Protein AF-A0A2V9QYJ8-F1 (afdb_monomer_lite)

Radius of gyration: 26.51 Å; chains: 1; bounding box: 40×42×97 Å

Secondary structure (DSSP, 8-state):
---TTEEEEEE-SSEEEEEEE-SSSEEEEEEEEETTTT-EEEEEEEEEEEETTEEEEEEE-TTS-EEEEEEETTTTEEEEEEE-TTS--EEEEEEEEEEEPPPHHHHHHHHS----TT-SS---------------------PPP--

Structure (mmCIF, N/CA/C/O backbone):
data_AF-A0A2V9QYJ8-F1
#
_entry.id   AF-A0A2V9QYJ8-F1
#
loop_
_atom_site.group_PDB
_atom_site.id
_atom_site.type_symbol
_atom_site.label_atom_id
_atom_site.label_alt_id
_atom_site.label_comp_id
_atom_site.label_asym_id
_atom_site.label_entity_id
_atom_site.label_seq_id
_atom_site.pdbx_PDB_ins_code
_atom_site.Cartn_x
_atom_site.Cartn_y
_atom_site.Cartn_z
_atom_site.occupancy
_atom_site.B_iso_or_equiv
_atom_site.auth_seq_id
_atom_site.auth_comp_id
_atom_site.auth_asym_id
_atom_site.auth_atom_id
_atom_site.pdbx_PDB_model_num
ATOM 1 N N . MET A 1 1 ? -9.215 -3.425 11.886 1.00 65.75 1 MET A N 1
ATOM 2 C CA . MET A 1 1 ? -9.778 -2.288 11.126 1.00 65.75 1 MET A CA 1
ATOM 3 C C . MET A 1 1 ? -8.729 -1.193 11.047 1.00 65.75 1 MET A C 1
ATOM 5 O O . MET A 1 1 ? -8.116 -0.912 12.073 1.00 65.75 1 MET A O 1
ATOM 9 N N . LEU A 1 2 ? -8.491 -0.651 9.851 1.00 77.75 2 LEU A N 1
ATOM 10 C CA . LEU A 1 2 ? -7.541 0.443 9.629 1.00 77.75 2 LEU A CA 1
ATOM 11 C C . LEU A 1 2 ? -8.166 1.775 10.079 1.00 77.75 2 LEU A C 1
ATOM 13 O O . LEU A 1 2 ? -9.379 1.943 9.962 1.00 77.75 2 LEU A O 1
ATOM 17 N N . ARG A 1 3 ? -7.369 2.682 10.652 1.00 81.81 3 ARG A N 1
ATOM 18 C CA . ARG A 1 3 ? -7.840 3.926 11.290 1.00 81.81 3 ARG A CA 1
ATOM 19 C C . ARG A 1 3 ? -7.204 5.166 10.663 1.00 81.81 3 ARG A C 1
ATOM 21 O O . ARG A 1 3 ? -6.096 5.106 10.142 1.00 81.81 3 ARG A O 1
ATOM 28 N N . ILE A 1 4 ? -7.874 6.310 10.791 1.00 86.50 4 ILE A N 1
ATOM 29 C CA . ILE A 1 4 ? -7.290 7.618 10.460 1.00 86.50 4 ILE A CA 1
ATOM 30 C C . ILE A 1 4 ? -6.024 7.836 11.301 1.00 86.50 4 ILE A C 1
ATOM 32 O O . ILE A 1 4 ? -6.001 7.519 12.492 1.00 86.50 4 ILE A O 1
ATOM 36 N N . GLY A 1 5 ? -4.962 8.345 10.675 1.00 82.44 5 GLY A N 1
ATOM 37 C CA . GLY A 1 5 ? -3.647 8.505 11.301 1.00 82.44 5 GLY A CA 1
ATOM 38 C C . GLY A 1 5 ? -2.876 7.192 11.477 1.00 82.44 5 GLY A C 1
ATOM 39 O O . GLY A 1 5 ? -1.779 7.188 12.034 1.00 82.44 5 GLY A O 1
ATOM 40 N N . GLN A 1 6 ? -3.411 6.062 11.012 1.00 88.12 6 GLN A N 1
ATOM 41 C CA . GLN A 1 6 ? -2.643 4.829 10.926 1.00 88.12 6 GLN A CA 1
ATOM 42 C C . GLN A 1 6 ? -1.723 4.873 9.708 1.00 88.12 6 GLN A C 1
ATOM 44 O O . GLN A 1 6 ? -2.083 5.377 8.640 1.00 88.12 6 GLN A O 1
ATOM 49 N N . VAL A 1 7 ? -0.535 4.312 9.891 1.00 93.06 7 VAL A N 1
ATOM 50 C CA . VAL A 1 7 ? 0.462 4.102 8.856 1.00 93.06 7 VAL A CA 1
ATOM 51 C C . VAL A 1 7 ? 0.551 2.615 8.563 1.00 93.06 7 VAL A C 1
ATOM 53 O O . VAL A 1 7 ? 0.776 1.797 9.456 1.00 93.06 7 VAL A O 1
ATOM 56 N N . LEU A 1 8 ? 0.374 2.276 7.297 1.00 96.00 8 LEU 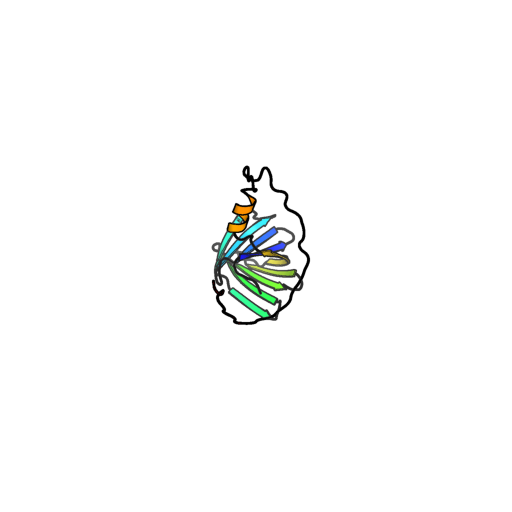A N 1
ATOM 57 C CA . LEU A 1 8 ? 0.562 0.947 6.748 1.00 96.00 8 LEU A CA 1
ATOM 58 C C . LEU A 1 8 ? 1.814 0.973 5.876 1.00 96.00 8 LEU A C 1
ATOM 60 O O . LEU A 1 8 ? 1.848 1.675 4.874 1.00 96.00 8 LEU A O 1
ATOM 64 N N . GLU A 1 9 ? 2.830 0.203 6.233 1.00 97.62 9 GLU A N 1
ATOM 65 C CA . GLU A 1 9 ? 3.971 -0.050 5.355 1.00 97.62 9 GLU A CA 1
ATOM 66 C C . GLU A 1 9 ? 3.860 -1.453 4.774 1.00 97.62 9 GLU A C 1
ATOM 68 O O . GLU A 1 9 ? 3.482 -2.396 5.477 1.00 97.62 9 GLU A O 1
ATOM 73 N N . ILE A 1 10 ? 4.176 -1.589 3.489 1.00 98.25 10 ILE A N 1
ATOM 74 C CA . ILE A 1 10 ? 4.207 -2.884 2.814 1.00 98.25 10 ILE A CA 1
ATOM 75 C C . ILE A 1 10 ? 5.602 -3.077 2.244 1.00 98.25 10 ILE A C 1
ATOM 77 O O . ILE A 1 10 ? 6.017 -2.325 1.375 1.00 98.25 10 ILE A O 1
ATOM 81 N N . THR A 1 11 ? 6.339 -4.077 2.709 1.00 98.31 11 THR A N 1
ATOM 82 C CA . THR A 1 11 ? 7.668 -4.383 2.171 1.00 98.31 11 THR A CA 1
ATOM 83 C C . THR A 1 11 ? 7.541 -5.396 1.039 1.00 98.31 11 THR A C 1
ATOM 85 O O . THR A 1 11 ? 7.196 -6.556 1.285 1.00 98.31 11 THR A O 1
ATOM 88 N N . PHE A 1 12 ? 7.824 -4.966 -0.192 1.00 97.94 12 PHE A N 1
ATOM 89 C CA . PHE A 1 12 ? 8.026 -5.841 -1.350 1.00 97.94 12 PHE A CA 1
ATOM 90 C C . PHE A 1 12 ? 9.525 -6.099 -1.571 1.00 97.94 12 PHE A C 1
ATOM 92 O O . PHE A 1 12 ? 10.354 -5.406 -0.981 1.00 97.94 12 PHE A O 1
ATOM 99 N N . PRO A 1 13 ? 9.909 -7.056 -2.439 1.00 96.38 13 PRO A N 1
ATOM 100 C CA . PRO A 1 13 ? 11.321 -7.314 -2.724 1.00 96.38 13 PRO A CA 1
ATOM 101 C C . PRO A 1 13 ? 12.112 -6.103 -3.246 1.00 96.38 13 PRO A C 1
ATOM 103 O O . PRO A 1 13 ? 13.283 -5.976 -2.904 1.00 96.3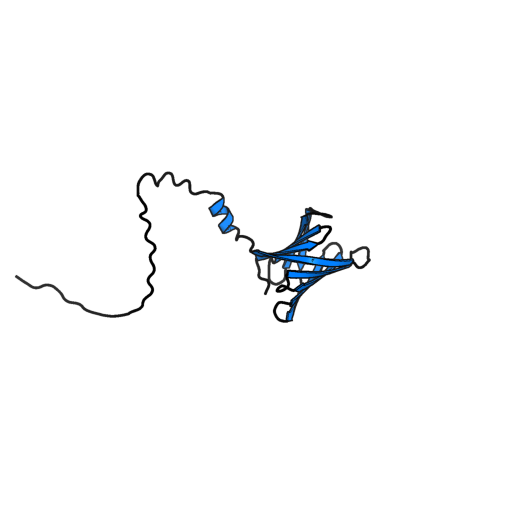8 13 PRO A O 1
ATOM 106 N N . SER A 1 14 ? 11.506 -5.228 -4.061 1.00 95.19 14 SER A N 1
ATOM 107 C CA . SER A 1 14 ? 12.220 -4.114 -4.711 1.00 95.19 14 SER A CA 1
ATOM 108 C C . SER A 1 14 ? 11.908 -2.721 -4.157 1.00 95.19 14 SER A C 1
ATOM 110 O O . SER A 1 14 ? 12.673 -1.793 -4.418 1.00 95.19 14 SER A O 1
ATOM 112 N N . PHE A 1 15 ? 10.826 -2.545 -3.392 1.00 97.69 15 PHE A N 1
ATOM 113 C CA . PHE A 1 15 ? 10.453 -1.250 -2.814 1.00 97.69 15 PHE A CA 1
ATOM 114 C C . PHE A 1 15 ? 9.480 -1.380 -1.633 1.00 97.69 15 PHE A C 1
ATOM 116 O O . PHE A 1 15 ? 8.838 -2.416 -1.440 1.00 97.69 15 PHE A O 1
ATOM 123 N N . THR A 1 16 ? 9.350 -0.300 -0.861 1.00 98.19 16 THR A N 1
ATOM 124 C CA . THR A 1 16 ? 8.447 -0.213 0.296 1.00 98.19 16 THR A CA 1
ATOM 125 C C . THR A 1 16 ? 7.564 1.030 0.193 1.00 98.19 16 THR A C 1
ATOM 127 O O . THR A 1 16 ? 8.057 2.137 0.437 1.00 98.19 16 THR A O 1
ATOM 130 N N . PRO A 1 17 ? 6.265 0.899 -0.137 1.00 98.06 17 PRO A N 1
ATOM 131 C CA . PRO A 1 17 ? 5.298 1.964 0.078 1.00 98.06 17 PRO A CA 1
ATOM 132 C C . PRO A 1 17 ? 4.924 2.103 1.556 1.00 98.06 17 PRO A C 1
ATOM 134 O O . PRO A 1 17 ? 4.710 1.122 2.273 1.00 98.06 17 PRO A O 1
ATOM 137 N N . ARG A 1 18 ? 4.758 3.354 1.970 1.00 97.81 18 ARG A N 1
ATOM 138 C CA . ARG A 1 18 ? 4.103 3.800 3.191 1.00 97.81 18 ARG A CA 1
ATOM 139 C C . ARG A 1 18 ? 2.778 4.450 2.814 1.00 97.81 18 ARG A C 1
ATOM 141 O O . ARG A 1 18 ? 2.746 5.386 2.029 1.00 97.81 18 ARG A O 1
ATOM 148 N N . ILE A 1 19 ? 1.696 3.979 3.410 1.00 97.62 19 ILE A N 1
ATOM 149 C CA . ILE A 1 19 ? 0.336 4.469 3.220 1.00 97.62 19 ILE A CA 1
ATOM 150 C C . ILE A 1 19 ? -0.115 5.106 4.531 1.00 97.62 19 ILE A C 1
ATOM 152 O O . ILE A 1 19 ? -0.150 4.449 5.570 1.00 97.62 19 ILE A O 1
ATOM 156 N N . THR A 1 20 ? -0.473 6.382 4.487 1.00 96.12 20 THR A N 1
ATOM 157 C CA . THR A 1 20 ? -1.033 7.126 5.619 1.00 96.12 20 THR A CA 1
ATOM 158 C C . THR A 1 20 ? -2.498 7.428 5.346 1.00 96.12 20 THR A C 1
ATOM 160 O O . THR A 1 20 ? -2.806 8.171 4.416 1.00 96.12 20 THR A O 1
ATOM 163 N N . PHE A 1 21 ? -3.406 6.921 6.180 1.00 94.44 21 PHE A N 1
ATOM 164 C CA . PHE A 1 21 ? -4.831 7.252 6.079 1.00 94.44 21 PHE A CA 1
ATOM 165 C C . PHE A 1 21 ? -5.082 8.658 6.636 1.00 94.44 21 PHE A C 1
ATOM 167 O O . PHE A 1 21 ? -4.984 8.875 7.848 1.00 94.44 21 PHE A O 1
ATOM 174 N N . ARG A 1 22 ? -5.384 9.621 5.758 1.00 92.88 22 ARG A N 1
ATOM 175 C CA . ARG A 1 22 ? -5.619 11.031 6.119 1.00 92.88 22 ARG A CA 1
ATOM 176 C C . ARG A 1 22 ? -7.038 11.254 6.626 1.00 92.88 22 ARG A C 1
ATOM 178 O O . ARG A 1 22 ? -7.244 12.021 7.562 1.00 92.88 22 ARG A O 1
ATOM 185 N N . SER A 1 23 ? -7.999 10.558 6.028 1.00 93.50 23 SER A N 1
ATOM 186 C CA . SER A 1 23 ? -9.414 10.595 6.388 1.00 93.50 23 SER A CA 1
ATOM 187 C C . SER A 1 23 ? -10.096 9.266 6.034 1.00 93.50 23 SER A C 1
ATOM 189 O O . SER A 1 23 ? -9.448 8.289 5.648 1.00 93.50 23 SER A O 1
ATOM 191 N N . GLU A 1 24 ? -11.423 9.215 6.139 1.00 91.75 24 GLU A N 1
ATOM 192 C CA . GLU A 1 24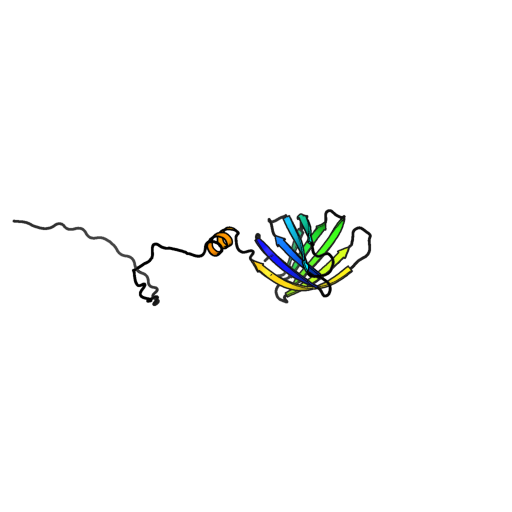 ? -12.220 8.064 5.691 1.00 91.75 24 GLU A CA 1
ATOM 193 C C . GLU A 1 24 ? -12.208 7.864 4.167 1.00 91.75 24 GLU A C 1
ATOM 195 O O . GLU A 1 24 ? -12.634 6.815 3.692 1.00 91.75 24 GLU A O 1
ATOM 200 N N . ARG A 1 25 ? -11.755 8.861 3.396 1.00 93.50 25 ARG A N 1
ATOM 201 C CA . ARG A 1 25 ? -11.800 8.830 1.924 1.00 93.50 25 ARG A CA 1
ATOM 202 C C . ARG A 1 25 ? -10.469 9.105 1.251 1.00 93.50 25 ARG A C 1
ATOM 204 O O . ARG A 1 25 ? -10.340 8.820 0.072 1.00 93.50 25 ARG A O 1
ATOM 211 N N . GLU A 1 26 ? -9.493 9.629 1.982 1.00 96.81 26 GLU A N 1
ATOM 212 C CA . GLU A 1 26 ? -8.212 10.057 1.431 1.00 96.81 26 GLU A CA 1
ATOM 213 C C . GLU A 1 26 ? -7.038 9.371 2.137 1.00 96.81 26 GLU A C 1
ATOM 215 O O . GLU A 1 26 ? -7.017 9.227 3.369 1.00 96.81 26 GLU A O 1
ATOM 220 N N . LEU A 1 27 ? -6.042 8.968 1.351 1.00 97.44 27 LEU A N 1
ATOM 221 C CA . LEU A 1 27 ? -4.761 8.471 1.840 1.00 97.44 27 LEU A CA 1
ATOM 222 C C . LEU A 1 27 ? -3.608 9.146 1.102 1.00 97.44 27 LEU A C 1
ATOM 224 O O . LEU A 1 27 ? -3.760 9.588 -0.032 1.00 97.44 27 LEU A O 1
ATOM 228 N N . THR A 1 28 ? -2.446 9.191 1.746 1.00 97.62 28 THR A N 1
ATOM 229 C CA . THR A 1 28 ? -1.176 9.512 1.089 1.00 97.62 28 THR A CA 1
ATOM 230 C C . THR A 1 28 ? -0.357 8.237 0.969 1.00 97.62 28 THR A C 1
ATOM 232 O O . THR A 1 28 ? -0.158 7.552 1.973 1.00 97.62 28 THR A O 1
ATOM 235 N N . VAL A 1 29 ? 0.134 7.934 -0.227 1.00 97.81 29 VAL A N 1
ATOM 236 C CA . VAL A 1 29 ? 1.146 6.908 -0.478 1.00 97.81 29 VAL A CA 1
ATOM 237 C C . VAL A 1 29 ? 2.500 7.576 -0.704 1.00 97.81 29 VAL A C 1
ATOM 239 O O . VAL A 1 29 ? 2.584 8.590 -1.385 1.00 97.81 29 VAL A O 1
ATOM 242 N N . GLU A 1 30 ? 3.556 7.017 -0.123 1.00 97.94 30 GLU A N 1
ATOM 243 C CA . GLU A 1 30 ? 4.943 7.464 -0.271 1.00 97.94 30 GLU A CA 1
ATOM 244 C C . GLU A 1 30 ? 5.842 6.240 -0.460 1.00 97.94 30 GLU A C 1
ATOM 246 O O . GLU A 1 30 ? 5.736 5.288 0.311 1.00 97.94 30 GLU A O 1
ATOM 251 N N . ILE A 1 31 ? 6.758 6.240 -1.428 1.00 97.69 31 ILE A N 1
ATOM 252 C CA . ILE A 1 31 ? 7.780 5.187 -1.508 1.00 97.69 31 ILE A CA 1
ATOM 253 C C . ILE A 1 31 ? 8.980 5.599 -0.660 1.00 97.69 31 ILE A C 1
ATOM 255 O O . ILE A 1 31 ? 9.691 6.553 -0.982 1.00 97.69 31 ILE A O 1
ATOM 259 N N . VAL A 1 32 ? 9.201 4.868 0.432 1.00 97.56 32 VAL A N 1
ATOM 260 C CA . VAL A 1 32 ? 10.192 5.223 1.462 1.00 97.56 32 VAL A CA 1
ATOM 261 C C . VAL A 1 32 ? 11.506 4.450 1.341 1.00 97.56 32 VAL A C 1
ATOM 263 O O . VAL A 1 32 ? 12.484 4.813 1.990 1.00 97.56 32 VAL A O 1
ATOM 266 N N . ALA A 1 33 ? 11.540 3.393 0.528 1.00 97.44 33 ALA A N 1
ATOM 267 C CA . ALA A 1 33 ? 12.747 2.627 0.232 1.00 97.44 33 ALA A CA 1
ATOM 268 C C . ALA A 1 33 ? 12.633 1.899 -1.115 1.00 97.44 33 ALA A C 1
ATOM 270 O O . ALA A 1 33 ? 11.541 1.481 -1.502 1.00 97.44 33 ALA A O 1
ATOM 271 N N . GLY A 1 34 ? 13.778 1.679 -1.769 1.00 96.56 34 GLY A N 1
ATOM 272 C CA . GLY A 1 34 ? 13.894 0.917 -3.013 1.00 96.56 34 GLY A CA 1
ATOM 273 C C . GLY A 1 34 ? 13.568 1.716 -4.277 1.00 96.56 34 GLY A C 1
ATOM 274 O O . GLY A 1 34 ? 13.766 2.934 -4.337 1.00 96.56 34 GLY A O 1
ATOM 275 N N . GLU A 1 35 ? 13.109 1.022 -5.314 1.00 93.31 35 GLU A N 1
ATOM 276 C CA . GLU A 1 35 ? 12.753 1.630 -6.601 1.00 93.31 35 GLU A CA 1
ATOM 277 C C . GLU A 1 35 ? 11.675 2.710 -6.432 1.00 93.31 35 GLU A C 1
ATOM 279 O O . GLU A 1 35 ? 10.706 2.512 -5.708 1.00 93.31 35 GLU A O 1
ATOM 284 N N . ASN A 1 36 ? 11.824 3.845 -7.124 1.00 92.00 36 ASN A N 1
ATOM 285 C CA . ASN A 1 36 ? 10.921 5.006 -7.049 1.00 92.00 36 ASN A CA 1
ATOM 286 C C . ASN A 1 36 ? 10.860 5.714 -5.680 1.00 92.00 36 ASN A C 1
ATOM 288 O O . ASN A 1 36 ? 9.913 6.458 -5.424 1.00 92.00 36 ASN A O 1
ATOM 292 N N . THR A 1 37 ? 11.864 5.529 -4.810 1.00 96.19 37 THR A N 1
ATOM 293 C CA . THR A 1 37 ? 11.971 6.278 -3.542 1.00 96.19 37 THR A CA 1
ATOM 294 C C . THR A 1 37 ? 11.805 7.783 -3.762 1.00 96.19 37 THR A C 1
ATOM 296 O O . THR A 1 37 ? 12.422 8.363 -4.656 1.00 96.19 37 THR A O 1
ATOM 299 N N . GLY A 1 38 ? 10.985 8.414 -2.919 1.00 94.25 38 GLY A N 1
ATOM 300 C CA . GLY A 1 38 ? 10.639 9.834 -3.017 1.00 94.25 38 GLY A CA 1
ATOM 301 C C . GLY A 1 38 ? 9.371 10.116 -3.825 1.00 94.25 38 GLY A C 1
ATOM 302 O O . GLY A 1 38 ? 8.875 11.240 -3.778 1.00 94.25 38 GLY A O 1
ATOM 303 N N . PHE A 1 39 ? 8.807 9.118 -4.514 1.00 95.69 39 PHE A N 1
ATOM 304 C CA . PHE A 1 39 ? 7.448 9.224 -5.040 1.00 95.69 39 PHE A CA 1
ATOM 305 C C . PHE A 1 39 ? 6.453 9.404 -3.891 1.00 95.69 39 PHE A C 1
ATOM 307 O O . PHE A 1 39 ? 6.527 8.690 -2.888 1.00 95.69 39 PHE A O 1
ATOM 314 N N . ALA A 1 40 ? 5.514 10.330 -4.063 1.00 97.31 40 ALA A N 1
ATOM 315 C CA . ALA A 1 40 ? 4.414 10.553 -3.146 1.00 97.31 40 ALA A CA 1
ATOM 316 C C . ALA A 1 40 ? 3.163 10.970 -3.918 1.00 97.31 40 ALA A C 1
ATOM 318 O O . ALA A 1 40 ? 3.252 11.770 -4.851 1.00 97.31 40 ALA A O 1
ATOM 319 N N . ASP A 1 41 ? 2.007 10.464 -3.500 1.00 98.25 41 ASP A N 1
ATOM 320 C CA . ASP A 1 41 ? 0.715 10.840 -4.063 1.00 98.25 41 ASP A CA 1
ATOM 321 C C . ASP A 1 41 ? -0.371 10.829 -2.979 1.00 98.25 41 ASP A C 1
ATOM 323 O O . ASP A 1 41 ? -0.346 9.997 -2.071 1.00 98.25 41 ASP A O 1
ATOM 327 N N . THR A 1 42 ? -1.311 11.771 -3.032 1.00 98.31 42 THR A N 1
ATOM 328 C CA . THR A 1 42 ? -2.459 11.827 -2.112 1.00 98.31 42 THR A CA 1
ATOM 329 C C . THR A 1 42 ? -3.733 11.696 -2.913 1.00 98.31 42 THR A C 1
ATOM 331 O O . THR A 1 42 ? -3.971 12.495 -3.806 1.00 98.31 42 THR A O 1
ATOM 334 N N . VAL A 1 43 ? -4.530 10.677 -2.616 1.00 98.44 43 VAL A N 1
ATOM 335 C CA . VAL A 1 43 ? -5.597 10.204 -3.501 1.00 98.44 43 VAL A CA 1
ATOM 336 C C . VAL A 1 43 ? -6.826 9.785 -2.715 1.00 98.44 43 VAL A C 1
ATOM 338 O O . VAL A 1 43 ? -6.743 9.375 -1.551 1.00 98.44 43 VAL A O 1
ATOM 341 N N . GLU A 1 44 ? -7.972 9.820 -3.390 1.00 98.31 44 GLU A N 1
ATOM 342 C CA . GLU A 1 44 ? -9.163 9.142 -2.900 1.00 98.31 44 GLU A CA 1
ATOM 343 C C . GLU A 1 44 ? -8.993 7.621 -2.980 1.00 98.31 44 GLU A C 1
ATOM 345 O O . GLU A 1 44 ? -8.456 7.085 -3.952 1.00 98.31 44 GLU A O 1
ATOM 350 N N . TYR A 1 45 ? -9.491 6.910 -1.970 1.00 98.25 45 TYR A N 1
ATOM 351 C CA . TYR A 1 45 ? -9.445 5.453 -1.930 1.00 98.25 45 TYR A CA 1
ATOM 352 C C . TYR A 1 45 ? -10.813 4.836 -1.661 1.00 98.25 45 TYR A C 1
ATOM 354 O O . TYR A 1 45 ? -11.730 5.455 -1.120 1.00 98.25 45 TYR A O 1
ATOM 362 N N . LYS A 1 46 ? -10.931 3.552 -1.998 1.00 97.88 46 LYS A N 1
ATOM 363 C CA . LYS A 1 46 ? -12.032 2.687 -1.573 1.00 97.88 46 LYS A CA 1
ATOM 364 C C . LYS A 1 46 ? -11.496 1.531 -0.752 1.00 97.88 46 LYS A C 1
ATOM 366 O O . LYS A 1 46 ? -10.515 0.892 -1.133 1.00 97.88 46 LYS A O 1
ATOM 371 N N . MET A 1 47 ? -12.179 1.251 0.352 1.00 96.12 47 MET A N 1
ATOM 372 C CA . MET A 1 47 ? -11.889 0.128 1.232 1.00 96.12 47 MET A CA 1
ATOM 373 C C . MET A 1 47 ? -13.132 -0.745 1.382 1.00 96.12 47 MET A C 1
ATOM 375 O O . MET A 1 47 ? -14.213 -0.246 1.683 1.00 96.12 47 MET A O 1
ATOM 379 N N . VAL A 1 48 ? -12.968 -2.050 1.188 1.00 96.81 48 VAL A N 1
ATOM 380 C CA . VAL A 1 48 ? -14.021 -3.052 1.374 1.00 96.81 48 VAL A CA 1
ATOM 381 C C . VAL A 1 48 ? -13.535 -4.079 2.385 1.00 96.81 48 VAL A C 1
ATOM 383 O O . VAL A 1 48 ? -12.502 -4.718 2.188 1.00 96.81 48 VAL A O 1
ATOM 386 N N . VAL A 1 49 ? -14.282 -4.251 3.473 1.00 96.25 49 VAL A N 1
ATOM 387 C CA . VAL A 1 49 ? -14.035 -5.326 4.440 1.00 96.25 49 VAL A CA 1
ATOM 388 C C . VAL A 1 49 ? -14.660 -6.602 3.885 1.00 96.25 49 VAL A C 1
ATOM 390 O O . VAL A 1 49 ? -15.875 -6.675 3.734 1.00 96.25 49 VAL A O 1
ATOM 393 N N . VAL A 1 50 ? -13.832 -7.593 3.547 1.00 97.56 50 VAL A N 1
ATOM 394 C CA . VAL A 1 50 ? -14.304 -8.880 2.999 1.00 97.56 50 VAL A CA 1
ATOM 395 C C . VAL A 1 50 ? -14.743 -9.807 4.129 1.00 97.56 50 VAL A C 1
ATOM 397 O O . VAL A 1 50 ? -15.766 -10.477 4.038 1.00 97.56 50 VAL A O 1
ATOM 400 N N . ARG A 1 51 ? -13.942 -9.844 5.194 1.00 96.81 51 ARG A N 1
ATOM 401 C CA . ARG A 1 51 ? -14.199 -10.518 6.472 1.00 96.81 51 ARG A CA 1
ATOM 402 C C . ARG A 1 51 ? -13.255 -9.936 7.521 1.00 96.81 51 ARG A C 1
ATOM 404 O O . ARG A 1 51 ? -12.360 -9.158 7.183 1.00 96.81 51 ARG A O 1
ATOM 411 N N . ASP A 1 52 ? -13.404 -10.342 8.774 1.00 94.25 52 ASP A N 1
ATOM 412 C CA . ASP A 1 52 ? -12.512 -9.895 9.843 1.00 94.25 52 ASP A CA 1
ATOM 413 C C . ASP A 1 52 ? -11.041 -10.157 9.500 1.00 94.25 52 ASP A C 1
ATOM 415 O O . ASP A 1 52 ? -10.645 -11.261 9.124 1.00 94.25 52 ASP A O 1
ATOM 419 N N . GLY A 1 53 ? -10.236 -9.096 9.585 1.00 94.19 53 GLY A N 1
ATOM 420 C CA . GLY A 1 53 ? -8.810 -9.139 9.267 1.00 94.19 53 GLY A CA 1
ATOM 421 C C . GLY A 1 53 ? -8.459 -9.153 7.776 1.00 94.19 53 GLY A C 1
ATOM 422 O O . GLY A 1 53 ? -7.276 -9.065 7.472 1.00 94.19 53 GLY A O 1
ATOM 423 N N . LEU A 1 54 ? -9.431 -9.204 6.854 1.00 97.50 54 LEU A N 1
ATOM 424 C CA . LEU A 1 54 ? -9.186 -9.224 5.408 1.00 97.50 54 LEU A CA 1
ATOM 425 C C . LEU A 1 54 ? -9.874 -8.050 4.706 1.00 97.50 54 LEU A C 1
ATOM 427 O O . LEU A 1 54 ? -11.104 -7.944 4.678 1.00 97.50 54 LEU A O 1
ATOM 431 N N . VAL A 1 55 ? -9.069 -7.181 4.104 1.00 97.25 55 VAL A N 1
ATOM 432 C CA . VAL A 1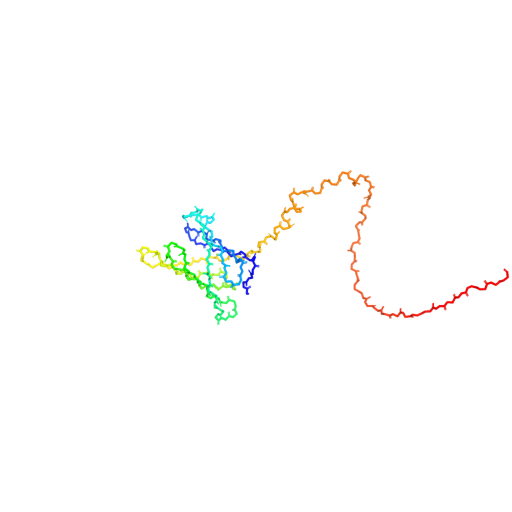 55 ? -9.531 -5.919 3.517 1.00 97.25 55 VAL A CA 1
ATOM 433 C C . VAL A 1 55 ? -9.048 -5.791 2.079 1.00 97.25 55 VAL A C 1
ATOM 435 O O . VAL A 1 55 ? -7.888 -6.064 1.790 1.00 97.25 55 VAL A O 1
ATOM 438 N N . VAL A 1 56 ? -9.917 -5.323 1.186 1.00 98.44 56 VAL A N 1
ATOM 439 C CA . VAL A 1 56 ? -9.518 -4.842 -0.140 1.00 98.44 56 VAL A CA 1
ATOM 440 C C . VAL A 1 56 ? -9.390 -3.326 -0.085 1.00 98.44 56 VAL A C 1
ATOM 442 O O . VAL A 1 56 ? -10.339 -2.644 0.296 1.00 98.44 56 VAL A O 1
ATOM 445 N N . LEU A 1 57 ? -8.227 -2.803 -0.457 1.00 98.19 57 LEU A N 1
ATOM 446 C CA . LEU A 1 57 ? -7.936 -1.373 -0.538 1.00 98.19 57 LEU A CA 1
ATOM 447 C C . LEU A 1 57 ? -7.554 -1.031 -1.976 1.00 98.19 57 LEU A C 1
ATOM 449 O O . LEU A 1 57 ? -6.713 -1.707 -2.558 1.00 98.19 57 LEU A O 1
ATOM 453 N N . SER A 1 58 ? -8.155 0.003 -2.554 1.00 98.62 58 SER A N 1
ATOM 454 C CA . SER A 1 58 ? -7.893 0.373 -3.948 1.00 98.62 58 SER A CA 1
ATOM 455 C C . SER A 1 58 ? -7.962 1.871 -4.181 1.00 98.62 58 SER A C 1
ATOM 457 O O . SER A 1 58 ? -8.726 2.565 -3.508 1.00 98.62 58 SER A O 1
ATOM 459 N N . TRP A 1 59 ? -7.181 2.347 -5.146 1.00 98.62 59 TRP A N 1
ATOM 460 C CA . TRP A 1 59 ? -7.195 3.728 -5.622 1.00 98.62 59 TRP A CA 1
ATOM 461 C C . TRP A 1 59 ? -6.632 3.817 -7.044 1.00 98.62 59 TRP A C 1
ATOM 463 O O . TRP A 1 59 ? -6.097 2.846 -7.592 1.00 98.62 59 TRP A O 1
ATOM 473 N N . GLN A 1 60 ? -6.741 5.007 -7.626 1.00 98.62 60 GLN A N 1
ATOM 474 C CA . GLN A 1 60 ? -6.016 5.401 -8.825 1.00 98.62 60 GLN A CA 1
ATOM 475 C C . GLN A 1 60 ? -5.104 6.579 -8.476 1.00 98.62 60 GLN A C 1
ATOM 477 O O . GLN A 1 60 ? -5.547 7.536 -7.850 1.00 98.62 60 GLN A O 1
ATOM 482 N N . GLU A 1 61 ? -3.831 6.482 -8.844 1.00 97.75 61 GLU A N 1
ATOM 483 C CA . GLU A 1 61 ? -2.861 7.573 -8.722 1.00 97.75 61 GLU A CA 1
ATOM 484 C C . GLU A 1 61 ? -3.131 8.662 -9.759 1.00 97.75 61 GLU A C 1
ATOM 486 O O . GLU A 1 61 ? -3.636 8.381 -10.851 1.00 97.75 61 GLU A O 1
ATOM 491 N N . HIS A 1 62 ? -2.714 9.896 -9.476 1.00 97.81 62 HIS A N 1
ATOM 492 C CA . HIS A 1 62 ? -2.858 11.022 -10.405 1.00 97.81 62 HIS A CA 1
ATOM 493 C C . HIS A 1 62 ? -2.138 10.793 -11.739 1.00 97.81 62 HIS A C 1
ATOM 495 O O . HIS A 1 62 ? -2.561 11.302 -12.775 1.00 97.81 62 HIS A O 1
ATOM 501 N N . ILE A 1 63 ? -1.072 9.988 -11.734 1.00 94.50 63 ILE A N 1
ATOM 502 C CA . ILE A 1 63 ? -0.347 9.597 -12.950 1.00 94.50 63 ILE A CA 1
ATOM 503 C C . ILE A 1 63 ? -1.099 8.559 -13.799 1.00 94.50 63 ILE A C 1
ATOM 505 O O . ILE A 1 63 ? -0.639 8.222 -14.887 1.00 94.50 63 ILE A O 1
ATOM 509 N N . GLY A 1 64 ? -2.235 8.048 -13.315 1.00 96.75 64 GLY A N 1
ATOM 510 C CA . GLY A 1 64 ? -3.130 7.130 -14.018 1.00 96.75 64 GLY A CA 1
ATOM 511 C C . GLY A 1 64 ? -2.997 5.658 -13.621 1.00 96.75 64 GLY A C 1
ATOM 512 O O . GLY A 1 64 ? -3.842 4.858 -14.025 1.00 96.75 64 GLY A O 1
ATOM 513 N N . SER A 1 65 ? -1.987 5.287 -12.827 1.00 97.69 65 SER A N 1
ATOM 514 C CA . SER A 1 65 ? -1.809 3.912 -12.344 1.00 97.69 65 SER A CA 1
ATOM 515 C C . SER A 1 65 ? -2.951 3.501 -11.415 1.00 97.69 65 SER A C 1
ATOM 517 O O . SER A 1 65 ? -3.363 4.279 -10.559 1.00 97.69 65 SER A O 1
ATOM 519 N N . THR A 1 66 ? -3.444 2.267 -11.528 1.00 98.44 66 THR A N 1
ATOM 520 C CA . THR A 1 66 ? -4.460 1.729 -10.604 1.00 98.44 66 THR A CA 1
ATOM 521 C C . THR A 1 66 ? -3.847 0.703 -9.670 1.00 98.44 66 THR A C 1
ATOM 523 O O . THR A 1 66 ? -3.137 -0.196 -10.133 1.00 98.44 66 THR A O 1
ATOM 526 N N . ILE A 1 67 ? -4.154 0.805 -8.379 1.00 98.56 67 ILE A N 1
ATOM 527 C CA . ILE A 1 67 ? -3.602 -0.053 -7.335 1.00 98.56 67 ILE A CA 1
ATOM 528 C C . ILE A 1 67 ? -4.749 -0.769 -6.628 1.00 98.56 67 ILE A C 1
ATOM 530 O O . ILE A 1 67 ? -5.750 -0.155 -6.252 1.00 98.56 67 ILE A O 1
ATOM 534 N N . VAL A 1 68 ? -4.588 -2.074 -6.418 1.00 98.75 68 VAL A N 1
ATOM 535 C CA . VAL A 1 68 ? -5.471 -2.888 -5.579 1.00 98.75 68 VAL A CA 1
ATOM 536 C C . VAL A 1 68 ? -4.624 -3.726 -4.635 1.00 98.75 68 VAL A C 1
ATOM 538 O O . VAL A 1 68 ? -3.822 -4.545 -5.076 1.00 98.75 68 VAL A O 1
ATOM 541 N N . HIS A 1 69 ? -4.843 -3.574 -3.337 1.00 98.62 69 HIS A N 1
ATOM 542 C CA . HIS A 1 69 ? -4.316 -4.446 -2.301 1.00 98.62 69 HIS A CA 1
ATOM 543 C C . HIS A 1 69 ? -5.416 -5.346 -1.746 1.00 98.62 69 HIS A C 1
ATOM 545 O O . HIS A 1 69 ? -6.503 -4.881 -1.413 1.00 98.62 69 HIS A O 1
ATOM 551 N N . VAL A 1 70 ? -5.092 -6.617 -1.549 1.00 98.56 70 VAL A N 1
ATOM 552 C CA . VAL A 1 70 ? -5.771 -7.517 -0.619 1.00 98.56 70 VAL A CA 1
ATOM 553 C C . VAL A 1 70 ? -4.869 -7.644 0.603 1.00 98.56 70 VAL A C 1
ATOM 555 O O . VAL A 1 70 ? -3.778 -8.210 0.524 1.00 98.56 70 VAL A O 1
ATOM 558 N N . LEU A 1 71 ? -5.306 -7.066 1.715 1.00 98.44 71 LEU A N 1
ATOM 559 C CA . LEU A 1 71 ? -4.565 -6.965 2.965 1.00 98.44 71 LEU A CA 1
ATOM 560 C C . LEU A 1 71 ? -5.093 -8.006 3.953 1.00 98.44 71 LEU A C 1
ATOM 562 O O . LEU A 1 71 ? -6.190 -7.850 4.494 1.00 98.44 71 LEU A O 1
ATOM 566 N N . ASP A 1 72 ? -4.306 -9.050 4.193 1.00 97.81 72 ASP A N 1
ATOM 567 C CA . ASP A 1 72 ? -4.476 -9.959 5.324 1.00 97.81 72 ASP A CA 1
ATOM 568 C C . ASP A 1 72 ? -3.746 -9.369 6.537 1.00 97.81 72 ASP A C 1
ATOM 570 O O . ASP A 1 72 ? -2.533 -9.516 6.709 1.00 97.81 72 ASP A O 1
ATOM 574 N N . LEU A 1 73 ? -4.505 -8.655 7.364 1.00 95.69 73 LEU A N 1
ATOM 575 C CA . LEU A 1 73 ? -4.012 -7.947 8.543 1.00 95.69 73 LEU A CA 1
ATOM 576 C C . LEU A 1 73 ? -3.690 -8.892 9.709 1.00 95.69 73 LEU A C 1
ATOM 578 O O . LEU A 1 73 ? -3.018 -8.473 10.644 1.00 95.69 73 LEU A O 1
ATOM 582 N N . ILE A 1 74 ? -4.179 -10.137 9.681 1.00 95.25 74 ILE A N 1
ATOM 583 C CA . ILE A 1 74 ? -3.873 -11.145 10.707 1.00 95.25 74 ILE A CA 1
ATOM 584 C C . ILE A 1 74 ? -2.572 -11.857 10.335 1.00 95.25 74 ILE A C 1
ATOM 586 O O . ILE A 1 74 ? -1.680 -12.003 11.169 1.00 95.25 74 ILE A O 1
ATOM 590 N N . GLY A 1 75 ? -2.445 -12.261 9.069 1.00 96.38 75 GLY A N 1
ATOM 591 C CA . GLY A 1 75 ? -1.241 -12.889 8.527 1.00 96.38 75 GLY A CA 1
ATOM 592 C C . GLY A 1 75 ? -0.093 -11.915 8.240 1.00 96.38 75 GLY A C 1
ATOM 593 O O . GLY A 1 75 ? 1.014 -12.362 7.945 1.00 96.38 75 GLY A O 1
ATOM 594 N N . ASN A 1 76 ? -0.335 -10.602 8.328 1.00 97.12 76 ASN A N 1
ATOM 595 C CA . ASN A 1 76 ? 0.588 -9.533 7.933 1.00 97.12 76 ASN A CA 1
ATOM 596 C C . ASN A 1 76 ? 1.070 -9.659 6.477 1.00 97.12 76 ASN A C 1
ATOM 598 O O . ASN A 1 76 ? 2.245 -9.430 6.181 1.00 97.12 76 ASN A O 1
ATOM 602 N N . GLN A 1 77 ? 0.159 -10.008 5.566 1.00 98.31 77 GLN A N 1
ATOM 603 C CA . GLN A 1 77 ? 0.447 -10.232 4.149 1.00 98.31 77 GLN A CA 1
ATOM 604 C C . GLN A 1 77 ? -0.378 -9.309 3.255 1.00 98.31 77 GLN A C 1
ATOM 606 O O . GLN A 1 77 ? -1.585 -9.163 3.432 1.00 98.31 77 GLN A O 1
ATOM 611 N N . ALA A 1 78 ? 0.264 -8.734 2.243 1.00 98.44 78 ALA A N 1
ATOM 612 C CA . ALA A 1 78 ? -0.385 -7.962 1.194 1.00 98.44 78 ALA A CA 1
ATOM 613 C C . ALA A 1 78 ? -0.220 -8.659 -0.158 1.00 98.44 78 ALA A C 1
ATOM 615 O O . ALA A 1 78 ? 0.901 -8.935 -0.587 1.00 98.44 78 ALA A O 1
ATOM 616 N N . TYR A 1 79 ? -1.327 -8.868 -0.865 1.00 98.56 79 TYR A N 1
ATOM 617 C CA . TYR A 1 79 ? -1.336 -9.243 -2.278 1.00 98.56 79 TYR A CA 1
ATOM 618 C C . TYR A 1 79 ? -1.739 -8.020 -3.083 1.00 98.56 79 TYR A C 1
ATOM 620 O O . TYR A 1 79 ? -2.805 -7.456 -2.853 1.00 98.56 79 TYR A O 1
ATOM 628 N N . THR A 1 80 ? -0.880 -7.579 -3.991 1.00 98.69 80 THR A N 1
ATOM 629 C CA . THR A 1 80 ? -1.027 -6.280 -4.649 1.00 98.69 80 THR A CA 1
ATOM 630 C C . THR A 1 80 ? -1.024 -6.435 -6.151 1.00 98.69 80 THR A C 1
ATOM 632 O O . THR A 1 80 ? -0.183 -7.134 -6.715 1.00 98.69 80 THR A O 1
ATOM 635 N N . PHE A 1 81 ? -1.953 -5.744 -6.788 1.00 98.69 81 PHE A N 1
ATOM 636 C CA . PHE A 1 81 ? -2.105 -5.683 -8.224 1.00 98.69 81 PHE A CA 1
ATOM 637 C C . PHE A 1 81 ? -1.945 -4.236 -8.653 1.00 98.69 81 PHE A C 1
ATOM 639 O O . PHE A 1 81 ? -2.623 -3.354 -8.124 1.00 98.69 81 PHE A O 1
ATOM 646 N N . VAL A 1 82 ? -1.032 -4.001 -9.589 1.00 98.12 82 VAL A N 1
ATOM 647 C CA . VAL A 1 82 ? -0.775 -2.666 -10.127 1.00 98.12 82 VAL A CA 1
ATOM 648 C C . VAL A 1 82 ? -0.931 -2.720 -11.634 1.00 98.12 82 VAL A C 1
ATOM 650 O O . VAL A 1 82 ? -0.317 -3.559 -12.299 1.00 98.12 82 VAL A O 1
ATOM 653 N N . THR A 1 83 ? -1.733 -1.807 -12.163 1.00 98.44 83 THR A N 1
ATOM 654 C CA . THR A 1 83 ? -1.806 -1.521 -13.597 1.00 98.44 83 THR A CA 1
ATOM 655 C C . THR A 1 83 ? -1.143 -0.166 -13.804 1.00 98.44 83 THR A C 1
ATOM 657 O O . THR A 1 83 ? -1.756 0.852 -13.477 1.00 98.44 83 THR A O 1
ATOM 660 N N . PRO A 1 84 ? 0.112 -0.115 -14.279 1.00 96.44 84 PRO A N 1
ATOM 661 C CA . PRO A 1 84 ? 0.776 1.149 -14.562 1.00 96.44 84 PRO A CA 1
ATOM 662 C C . PRO A 1 84 ? 0.029 1.931 -15.644 1.00 96.44 84 PRO A C 1
ATOM 664 O O . PRO A 1 84 ? -0.561 1.340 -16.549 1.00 96.44 84 PRO A O 1
ATOM 667 N N . ALA A 1 85 ? 0.130 3.259 -15.622 1.00 95.25 85 ALA A N 1
ATOM 668 C CA . ALA A 1 85 ? -0.509 4.118 -16.626 1.00 95.25 85 ALA A CA 1
ATOM 669 C C . ALA A 1 85 ? -0.106 3.793 -18.080 1.00 95.25 85 ALA A C 1
ATOM 671 O O . ALA A 1 85 ? -0.885 3.981 -19.009 1.00 95.25 85 ALA A O 1
ATOM 672 N N . ARG A 1 86 ? 1.112 3.270 -18.285 1.00 93.56 86 ARG A N 1
ATOM 673 C CA . ARG A 1 86 ? 1.621 2.840 -19.602 1.00 93.56 86 ARG A CA 1
ATOM 674 C C . ARG A 1 86 ? 1.165 1.431 -20.012 1.00 93.56 86 ARG A C 1
ATOM 676 O O . ARG A 1 86 ? 1.612 0.927 -21.038 1.00 93.56 86 ARG A O 1
ATOM 683 N N . GLY A 1 87 ? 0.295 0.799 -19.228 1.00 89.81 87 GLY A N 1
ATOM 684 C CA . GLY A 1 87 ? -0.150 -0.576 -19.420 1.00 89.81 87 GLY A CA 1
ATOM 685 C C . GLY A 1 87 ? 0.740 -1.608 -18.722 1.00 89.81 87 GLY A C 1
ATOM 686 O O . GLY A 1 87 ? 1.724 -1.283 -18.057 1.00 89.81 87 GLY A O 1
ATOM 687 N N . GLY A 1 88 ? 0.366 -2.879 -18.872 1.00 96.38 88 GLY A N 1
ATOM 688 C CA . GLY A 1 88 ? 0.946 -4.001 -18.130 1.00 96.38 88 GLY A CA 1
ATOM 689 C C . GLY A 1 88 ? 0.152 -4.342 -16.868 1.00 96.38 88 GLY A C 1
ATOM 690 O O . GLY A 1 88 ? -0.820 -3.675 -16.526 1.00 96.38 88 GLY A O 1
ATOM 691 N N . PHE A 1 89 ? 0.544 -5.422 -16.190 1.00 97.75 89 PHE A N 1
ATOM 692 C CA . PHE A 1 89 ? -0.139 -5.877 -14.982 1.00 97.75 89 PHE A CA 1
ATOM 693 C C . PHE A 1 89 ? 0.830 -6.588 -14.038 1.00 97.75 89 PHE A C 1
ATOM 695 O O . PHE A 1 89 ? 1.288 -7.704 -14.304 1.00 97.75 89 PHE A O 1
ATOM 702 N N . MET A 1 90 ? 1.148 -5.921 -12.935 1.00 97.12 90 MET A N 1
ATOM 703 C CA . MET A 1 90 ? 2.077 -6.404 -11.921 1.00 97.12 90 MET A CA 1
ATOM 704 C C . MET A 1 90 ? 1.316 -7.135 -10.818 1.00 97.12 90 MET A C 1
ATOM 706 O O . MET A 1 90 ? 0.230 -6.717 -10.418 1.00 97.12 90 MET A O 1
ATOM 710 N N . ARG A 1 91 ? 1.910 -8.217 -10.309 1.00 98.25 91 ARG A N 1
ATOM 711 C CA . ARG A 1 91 ? 1.398 -9.000 -9.180 1.00 98.25 91 ARG A CA 1
ATOM 712 C C . ARG A 1 91 ? 2.499 -9.092 -8.140 1.00 98.25 91 ARG A C 1
ATOM 714 O O . ARG A 1 91 ? 3.551 -9.659 -8.421 1.00 98.25 91 ARG A O 1
ATOM 721 N N . LEU A 1 92 ? 2.262 -8.521 -6.971 1.00 98.12 92 LEU A N 1
ATOM 722 C CA . LEU A 1 92 ? 3.250 -8.419 -5.907 1.00 98.12 92 LEU A CA 1
ATOM 723 C C . LEU A 1 92 ? 2.715 -9.079 -4.638 1.00 98.12 92 LEU A C 1
ATOM 725 O O . LEU A 1 92 ? 1.519 -9.023 -4.348 1.00 98.12 92 LEU A O 1
ATOM 729 N N . ASN A 1 93 ? 3.617 -9.673 -3.865 1.00 98.06 93 ASN A N 1
ATOM 730 C CA . ASN A 1 93 ? 3.347 -10.122 -2.506 1.00 98.06 93 ASN A CA 1
ATOM 731 C C . ASN A 1 93 ? 4.340 -9.441 -1.564 1.00 98.06 93 ASN A C 1
ATOM 733 O O . ASN A 1 93 ? 5.534 -9.403 -1.865 1.00 98.06 93 ASN A O 1
ATOM 737 N N . GLY A 1 94 ? 3.840 -8.880 -0.468 1.00 98.19 94 GLY A N 1
ATOM 738 C CA . GLY A 1 94 ? 4.653 -8.138 0.486 1.00 98.19 94 GLY A CA 1
ATOM 739 C C . GLY A 1 94 ? 4.197 -8.327 1.924 1.00 98.19 94 GLY A C 1
ATOM 740 O O . GLY A 1 94 ? 3.097 -8.818 2.189 1.00 98.19 94 GLY A O 1
ATOM 741 N N . ARG A 1 95 ? 5.060 -7.915 2.853 1.00 98.38 95 ARG A N 1
ATOM 742 C CA . ARG A 1 95 ? 4.820 -7.992 4.300 1.00 98.38 95 ARG A CA 1
ATOM 743 C C . ARG A 1 95 ? 4.243 -6.690 4.822 1.00 98.38 95 ARG A C 1
ATOM 745 O O . ARG A 1 95 ? 4.784 -5.630 4.532 1.00 98.38 95 ARG A O 1
ATOM 752 N N . ILE A 1 96 ? 3.184 -6.783 5.614 1.00 97.81 96 ILE A N 1
ATOM 753 C CA . ILE A 1 96 ? 2.526 -5.638 6.243 1.00 97.81 96 ILE A CA 1
ATOM 754 C C . ILE A 1 96 ? 3.194 -5.318 7.581 1.00 97.81 96 ILE A C 1
ATOM 756 O O . ILE A 1 96 ? 3.387 -6.203 8.413 1.00 97.81 96 ILE A O 1
ATOM 760 N N . SER A 1 97 ? 3.461 -4.034 7.807 1.00 95.50 97 SER A N 1
ATOM 761 C CA . SER A 1 97 ? 3.744 -3.460 9.122 1.00 95.50 97 SER A CA 1
ATOM 762 C C . SER A 1 97 ? 2.746 -2.339 9.406 1.00 95.50 97 SER A C 1
ATOM 764 O O . SER A 1 97 ? 2.599 -1.410 8.612 1.00 95.50 97 SER A O 1
ATOM 766 N N . LEU A 1 98 ? 2.042 -2.422 10.536 1.00 90.81 98 LEU A N 1
ATOM 767 C CA . LEU A 1 98 ? 1.071 -1.414 10.961 1.00 90.81 98 LEU A CA 1
ATOM 768 C C . LEU A 1 98 ? 1.636 -0.601 12.119 1.00 90.81 98 LEU A C 1
ATOM 770 O O . LEU A 1 98 ? 1.873 -1.136 13.198 1.00 90.81 98 LEU A O 1
ATOM 774 N N . ASN A 1 99 ? 1.767 0.703 11.909 1.00 84.44 99 ASN A N 1
ATOM 775 C CA . ASN A 1 99 ? 2.222 1.652 12.913 1.00 84.44 99 ASN A CA 1
ATOM 776 C C . ASN A 1 99 ? 1.159 2.736 13.105 1.00 84.44 99 ASN A C 1
ATOM 778 O O . ASN A 1 99 ? 0.421 3.079 12.185 1.00 84.44 99 ASN A O 1
ATOM 782 N N . LEU A 1 100 ? 1.066 3.308 14.300 1.00 70.12 100 LEU A N 1
ATOM 783 C CA . LEU A 1 100 ? 0.339 4.564 14.474 1.00 70.12 100 LEU A CA 1
ATOM 784 C C . LEU A 1 100 ? 1.301 5.701 14.145 1.00 70.12 100 LEU A C 1
ATOM 786 O O . LEU A 1 100 ? 2.443 5.679 14.609 1.00 70.12 100 LEU A O 1
ATOM 790 N N . GLN A 1 101 ? 0.862 6.700 13.376 1.00 58.28 101 GLN A N 1
ATOM 791 C CA . GLN A 1 101 ? 1.621 7.944 13.335 1.00 58.28 101 GLN A CA 1
ATOM 792 C C . GLN A 1 101 ? 1.602 8.534 14.752 1.00 58.28 101 GLN A C 1
ATOM 794 O O . GLN A 1 101 ? 0.518 8.672 15.334 1.00 58.28 101 GLN A O 1
ATOM 799 N N . PRO A 1 102 ? 2.763 8.870 15.344 1.00 51.56 102 PRO A N 1
ATOM 800 C CA . PRO A 1 102 ? 2.776 9.649 16.567 1.00 51.56 102 PRO A CA 1
ATOM 801 C C . PRO A 1 102 ? 2.006 10.931 16.278 1.00 51.56 102 PRO A C 1
ATOM 803 O O . PRO A 1 102 ? 2.343 11.664 15.348 1.00 51.56 102 PRO A O 1
ATOM 806 N N . ASN A 1 103 ? 0.937 11.177 17.035 1.00 51.94 103 ASN A N 1
ATOM 807 C CA . ASN A 1 103 ? 0.169 12.406 16.902 1.00 51.94 103 ASN A CA 1
ATOM 808 C C . ASN A 1 103 ? 1.157 13.586 16.954 1.00 51.94 103 ASN A C 1
ATOM 810 O O . ASN A 1 103 ? 2.032 13.596 17.821 1.00 51.94 103 ASN A O 1
ATOM 814 N N . ARG A 1 104 ? 1.065 14.558 16.037 1.00 52.47 104 ARG A N 1
ATOM 815 C CA . ARG A 1 104 ? 2.066 15.638 15.876 1.00 52.47 104 ARG A CA 1
ATOM 816 C C . ARG A 1 104 ? 2.336 16.401 17.189 1.00 52.47 104 ARG A C 1
ATOM 818 O O . ARG A 1 104 ? 3.439 16.889 17.402 1.00 52.47 104 ARG A O 1
ATOM 825 N N . MET A 1 105 ? 1.373 16.395 18.118 1.00 44.31 105 MET A N 1
ATOM 826 C CA . MET A 1 105 ? 1.502 16.941 19.478 1.00 44.31 105 MET A CA 1
ATOM 827 C C . MET A 1 105 ? 2.435 16.149 20.422 1.00 44.31 105 MET A C 1
ATOM 829 O O . MET A 1 105 ? 2.956 16.706 21.386 1.00 44.31 105 MET A O 1
ATOM 833 N N . VAL A 1 106 ? 2.673 14.857 20.176 1.00 50.41 106 VAL A N 1
ATOM 834 C CA . VAL A 1 106 ? 3.614 14.023 20.952 1.00 50.41 106 VAL A CA 1
ATOM 835 C C . VAL A 1 106 ? 5.061 14.310 20.540 1.00 50.41 106 VAL A C 1
ATOM 837 O O . VAL A 1 106 ? 5.965 14.251 21.372 1.00 50.41 106 VAL A O 1
ATOM 840 N N . GLN A 1 107 ? 5.284 14.706 19.284 1.00 50.22 107 GLN A N 1
ATOM 841 C CA . GLN A 1 107 ? 6.622 14.972 18.758 1.00 50.22 107 GLN A CA 1
ATOM 842 C C . GLN A 1 107 ? 7.210 16.295 19.278 1.00 50.22 107 GLN A C 1
ATOM 844 O O . GLN A 1 107 ? 8.409 16.367 19.542 1.00 50.22 107 GLN A O 1
ATOM 849 N N . GLU A 1 108 ? 6.385 17.318 19.530 1.00 45.19 108 GLU A N 1
ATOM 850 C CA . GLU A 1 108 ? 6.850 18.563 20.166 1.00 45.19 108 GLU A CA 1
ATOM 851 C C . GLU A 1 108 ? 7.224 18.369 21.643 1.00 45.19 108 GLU A C 1
ATOM 853 O O . GLU A 1 108 ? 8.240 18.905 22.086 1.00 45.19 108 GLU A O 1
ATOM 858 N N . ARG A 1 109 ? 6.500 17.521 22.391 1.00 43.16 109 ARG A N 1
ATOM 859 C CA . ARG A 1 109 ? 6.858 17.189 23.785 1.00 43.16 109 ARG A CA 1
ATOM 860 C C . ARG A 1 109 ? 8.160 16.398 23.916 1.00 43.16 109 ARG A C 1
ATOM 862 O O . ARG A 1 109 ? 8.797 16.469 24.959 1.00 43.16 109 ARG A O 1
ATOM 869 N N . GLN A 1 110 ? 8.554 15.649 22.887 1.00 49.72 110 GLN A N 1
ATOM 870 C CA . GLN A 1 110 ? 9.816 14.901 22.881 1.00 49.72 110 GLN A CA 1
ATOM 871 C C . GLN A 1 110 ? 10.994 15.710 22.315 1.00 49.72 110 GLN A C 1
ATOM 873 O O . GLN A 1 110 ? 12.142 15.407 22.631 1.00 49.72 110 GLN A O 1
ATOM 878 N N . ARG A 1 111 ? 10.737 16.756 21.515 1.00 46.28 111 ARG A N 1
ATOM 879 C CA . ARG A 1 111 ? 11.784 17.638 20.968 1.00 46.28 111 ARG A CA 1
ATOM 880 C C . ARG A 1 111 ? 12.225 18.711 21.964 1.00 46.28 111 ARG A C 1
ATOM 882 O O . ARG A 1 111 ? 13.408 19.038 22.023 1.00 46.28 111 ARG A O 1
ATOM 889 N N . PHE A 1 112 ? 11.307 19.201 22.793 1.00 45.06 112 PHE A N 1
ATOM 890 C CA . PHE A 1 112 ? 11.638 19.995 23.973 1.00 45.06 112 PHE A CA 1
ATOM 891 C C . PHE A 1 112 ? 11.797 19.058 25.166 1.00 45.06 112 PHE A C 1
ATOM 893 O O . PHE A 1 112 ? 10.929 18.975 26.033 1.00 45.06 112 PHE A O 1
ATOM 900 N N . GLY A 1 113 ? 12.912 18.321 25.190 1.00 39.84 113 GLY A N 1
ATOM 901 C CA . GLY A 1 113 ? 13.326 17.597 26.384 1.00 39.84 113 GLY A CA 1
ATOM 902 C C . GLY A 1 113 ? 13.202 18.518 27.594 1.00 39.84 113 GLY A C 1
ATOM 903 O O . GLY A 1 113 ? 13.637 19.669 27.543 1.00 39.84 113 GLY A O 1
ATOM 904 N N . CYS A 1 114 ? 12.552 18.029 28.649 1.00 49.84 114 CYS A N 1
ATOM 905 C CA . CYS A 1 114 ? 12.387 18.732 29.910 1.00 49.84 114 CYS A CA 1
ATOM 906 C C . CYS A 1 114 ? 13.748 19.187 30.457 1.00 49.84 114 CYS A C 1
ATOM 908 O O . CYS A 1 114 ? 14.366 18.503 31.268 1.00 49.84 114 CYS A O 1
ATOM 910 N N . ARG A 1 115 ? 14.201 20.377 30.066 1.00 43.09 115 ARG A N 1
ATOM 911 C CA . ARG A 1 115 ? 15.164 21.160 30.829 1.00 43.09 115 ARG A CA 1
ATOM 912 C C . ARG A 1 115 ? 14.352 22.068 31.739 1.00 43.09 115 ARG A C 1
ATOM 914 O O . ARG A 1 115 ? 14.200 23.258 31.498 1.00 43.09 115 ARG A O 1
ATOM 921 N N . CYS A 1 116 ? 13.767 21.467 32.771 1.00 38.91 116 CYS A N 1
ATOM 922 C CA . CYS A 1 116 ? 13.260 22.236 33.893 1.00 38.91 116 CYS A CA 1
ATOM 923 C C . CYS A 1 116 ? 14.475 22.640 34.740 1.00 38.91 116 CYS A C 1
ATOM 925 O O . CYS A 1 116 ? 14.902 21.893 35.617 1.00 38.91 116 CYS A O 1
ATOM 927 N N . GLU A 1 117 ? 15.053 23.816 34.485 1.00 46.81 117 GLU A N 1
ATOM 928 C CA . GLU A 1 117 ? 16.046 24.425 35.390 1.00 46.81 117 GLU A CA 1
ATOM 929 C C . GLU A 1 117 ? 15.435 24.853 36.743 1.00 46.81 117 GLU A C 1
ATOM 931 O O . GLU A 1 117 ? 16.152 25.280 37.643 1.00 46.81 117 GLU A O 1
ATOM 936 N N . LEU A 1 118 ? 14.126 24.652 36.940 1.00 47.44 118 LEU A N 1
ATOM 937 C CA . LEU A 1 118 ? 13.394 24.975 38.168 1.00 47.44 118 LEU A CA 1
ATOM 938 C C . LEU A 1 118 ? 13.216 23.793 39.141 1.00 47.44 118 LEU A C 1
ATOM 940 O O . LEU A 1 118 ? 12.649 23.974 40.216 1.00 47.44 118 LEU A O 1
ATOM 944 N N . CYS A 1 119 ? 13.735 22.599 38.832 1.00 43.44 119 CYS A N 1
ATOM 945 C CA . CYS A 1 119 ? 13.717 21.446 39.746 1.00 43.44 119 CYS A CA 1
ATOM 946 C C . CYS A 1 119 ? 15.078 21.185 40.418 1.00 43.44 119 CYS A C 1
ATOM 948 O O . CYS A 1 119 ? 15.462 20.034 40.622 1.00 43.44 119 CYS A O 1
ATOM 950 N N . ARG A 1 120 ? 15.822 22.230 40.808 1.00 45.16 120 ARG A N 1
ATOM 951 C CA . ARG A 1 120 ? 16.899 22.066 41.799 1.00 45.16 120 ARG A CA 1
ATOM 952 C C . ARG A 1 120 ? 16.285 21.981 43.194 1.00 45.16 120 ARG A C 1
ATOM 954 O O . ARG A 1 120 ? 16.055 22.992 43.844 1.00 45.16 120 ARG A O 1
ATOM 961 N N . GLY A 1 121 ? 16.042 20.752 43.635 1.00 43.62 121 GLY A N 1
ATOM 962 C CA . GLY A 1 121 ? 15.742 20.448 45.030 1.00 43.62 121 GLY A CA 1
ATOM 963 C C . GLY A 1 121 ? 14.264 20.223 45.302 1.00 43.62 121 GLY A C 1
ATOM 964 O O . GLY A 1 121 ? 13.590 21.097 45.827 1.00 43.62 121 GLY A O 1
ATOM 965 N N . ARG A 1 122 ? 13.778 19.022 44.985 1.00 36.91 122 ARG A N 1
ATOM 966 C CA . ARG A 1 122 ? 12.765 18.303 45.771 1.00 36.91 122 ARG A CA 1
ATOM 967 C C . ARG A 1 122 ? 12.835 16.835 45.354 1.00 36.91 122 ARG A C 1
ATOM 969 O O . ARG A 1 122 ? 12.629 16.514 44.186 1.00 36.91 122 ARG A O 1
ATOM 976 N N . SER A 1 123 ? 13.216 15.975 46.294 1.00 34.19 123 SER A N 1
ATOM 977 C CA . SER A 1 123 ? 13.252 14.528 46.109 1.00 34.19 123 SER A CA 1
ATOM 978 C C . SER A 1 123 ? 11.851 14.022 45.771 1.00 34.19 123 SER A C 1
ATOM 980 O O . SER A 1 123 ? 10.884 14.332 46.464 1.00 34.19 123 SER A O 1
ATOM 982 N N . TRP A 1 124 ? 11.736 13.242 44.699 1.00 34.16 124 TRP A N 1
ATOM 983 C CA . TRP A 1 124 ? 10.543 12.445 44.441 1.00 34.16 124 TRP A CA 1
ATOM 984 C C . TRP A 1 124 ? 10.760 11.067 45.061 1.00 34.16 124 TRP A C 1
ATOM 986 O O . TRP A 1 124 ? 11.567 10.286 44.562 1.00 34.16 124 TRP A O 1
ATOM 996 N N . ASN A 1 125 ? 10.064 10.787 46.166 1.00 34.41 125 ASN A N 1
ATOM 997 C CA . ASN A 1 125 ? 9.951 9.430 46.690 1.00 34.41 125 ASN A CA 1
ATOM 998 C C . ASN A 1 125 ? 9.049 8.609 45.765 1.00 34.41 125 ASN A C 1
ATOM 1000 O O . ASN A 1 125 ? 7.895 8.955 45.513 1.00 34.41 125 ASN A O 1
ATOM 1004 N N . SER A 1 126 ? 9.601 7.512 45.264 1.00 40.97 126 SER A N 1
ATOM 1005 C CA . SER A 1 126 ? 8.912 6.485 44.497 1.00 40.97 126 SER A CA 1
ATO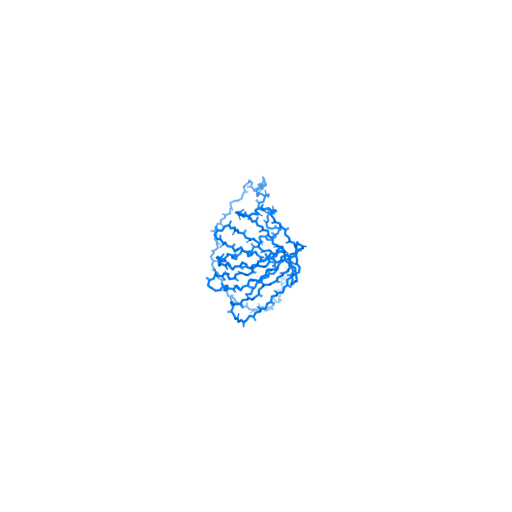M 1006 C C . SER A 1 126 ? 8.057 5.603 45.412 1.00 40.97 126 SER A C 1
ATOM 1008 O O . SER A 1 126 ? 8.615 4.789 46.142 1.00 40.97 126 SER A O 1
ATOM 1010 N N . SER A 1 127 ? 6.730 5.709 45.315 1.00 35.19 127 SER A N 1
ATOM 1011 C CA . SER A 1 127 ? 5.798 4.689 45.820 1.00 35.19 127 SER A CA 1
ATOM 1012 C C . SER A 1 127 ? 4.501 4.720 45.007 1.00 35.19 127 SER A C 1
ATOM 1014 O O . SER A 1 127 ? 3.520 5.327 45.421 1.00 35.19 127 SER A O 1
ATOM 1016 N N . PHE A 1 128 ? 4.481 4.076 43.840 1.00 32.56 128 PHE A N 1
ATOM 1017 C CA . PHE A 1 128 ? 3.221 3.658 43.216 1.00 32.56 128 PHE A CA 1
ATOM 1018 C C . PHE A 1 128 ? 2.991 2.189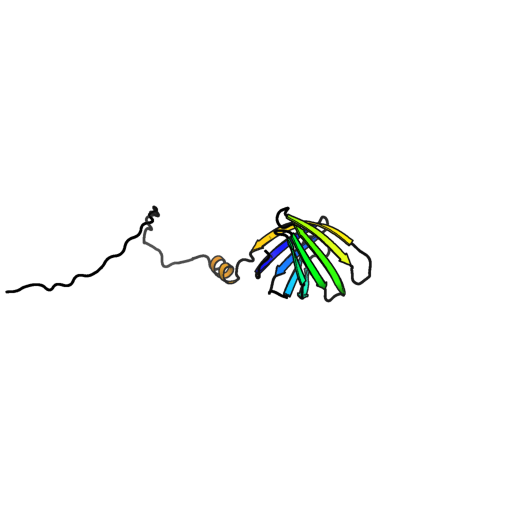 43.571 1.00 32.56 128 PHE A C 1
ATOM 1020 O O . PHE A 1 128 ? 3.461 1.284 42.886 1.00 32.56 128 PHE A O 1
ATOM 1027 N N . GLY A 1 129 ? 2.321 1.984 44.705 1.00 29.89 129 GLY A N 1
ATOM 1028 C CA . GLY A 1 129 ? 1.664 0.735 45.068 1.00 29.89 129 GLY A CA 1
ATOM 1029 C C . GLY A 1 129 ? 0.180 0.836 44.723 1.00 29.89 129 GLY A C 1
ATOM 1030 O O . GLY A 1 129 ? -0.437 1.876 44.940 1.00 29.89 129 GLY A O 1
ATOM 1031 N N . ASN A 1 130 ? -0.346 -0.237 44.137 1.00 32.72 130 ASN A N 1
ATOM 1032 C CA . ASN A 1 130 ? -1.762 -0.482 43.873 1.00 32.72 130 ASN A CA 1
ATOM 1033 C C . ASN A 1 130 ? -2.652 -0.155 45.079 1.00 32.72 130 ASN A C 1
ATOM 1035 O O . ASN A 1 130 ? -2.287 -0.522 46.186 1.00 32.72 130 ASN A O 1
ATOM 1039 N N . GLU A 1 131 ? -3.857 0.368 44.832 1.00 31.86 131 GLU A N 1
ATOM 1040 C CA . GLU A 1 131 ? -5.094 -0.259 45.326 1.00 31.86 131 GLU A CA 1
ATOM 1041 C C . GLU A 1 131 ? -6.348 0.393 44.719 1.00 31.86 131 GLU A C 1
ATOM 1043 O O . GLU A 1 131 ? -6.627 1.581 44.862 1.00 31.86 131 GLU A O 1
ATOM 1048 N N . PHE A 1 132 ? -7.102 -0.442 44.006 1.00 31.41 132 PHE A N 1
ATOM 1049 C CA . PHE A 1 132 ? -8.537 -0.311 43.786 1.00 31.41 132 PHE A CA 1
ATOM 1050 C C . PHE A 1 132 ? -9.242 -0.499 45.138 1.00 31.41 132 PHE A C 1
ATOM 1052 O O . PHE A 1 132 ? -8.956 -1.496 45.790 1.00 31.41 132 PHE A O 1
ATOM 1059 N N . HIS A 1 133 ? -10.192 0.369 45.509 1.00 31.86 133 HIS A N 1
ATOM 1060 C CA . HIS A 1 133 ? -11.555 -0.029 45.908 1.00 31.86 133 HIS A CA 1
ATOM 1061 C C . HIS A 1 133 ? -12.427 1.152 46.386 1.00 31.86 133 HIS A C 1
ATOM 1063 O O . HIS A 1 133 ? -12.109 1.856 47.333 1.00 31.86 133 HIS A O 1
ATOM 1069 N N . SER A 1 134 ? -13.549 1.322 45.673 1.00 34.59 134 SER A N 1
ATOM 1070 C CA . SER A 1 134 ? -14.937 1.507 46.144 1.00 34.59 134 SER A CA 1
ATOM 1071 C C . SER A 1 134 ? -15.252 2.205 47.477 1.00 34.59 134 SER A C 1
ATOM 1073 O O . SER A 1 134 ? -14.821 1.758 48.531 1.00 34.59 134 SER A O 1
ATOM 1075 N N . GLY A 1 135 ? -16.263 3.085 47.439 1.00 30.89 135 GLY A N 1
ATOM 1076 C CA . GLY A 1 135 ? -17.279 3.143 48.503 1.00 30.89 135 GLY A CA 1
ATOM 1077 C C . GLY A 1 135 ? -17.728 4.543 48.913 1.00 30.89 135 GLY A C 1
ATOM 1078 O O . GLY A 1 135 ? -16.941 5.336 49.405 1.00 30.89 135 GLY A O 1
ATOM 1079 N N . ALA A 1 136 ? -19.015 4.824 48.718 1.00 36.22 136 ALA A N 1
ATOM 1080 C CA . ALA A 1 136 ? -19.708 6.062 49.055 1.00 36.22 136 ALA A CA 1
ATOM 1081 C C . ALA A 1 136 ? -20.190 6.124 50.521 1.00 36.22 136 ALA A C 1
ATOM 1083 O O . ALA A 1 136 ? -20.518 5.086 51.086 1.00 36.22 136 ALA A O 1
ATOM 1084 N N . ALA A 1 137 ? -20.308 7.345 51.064 1.00 36.25 137 ALA A N 1
ATOM 1085 C CA . ALA A 1 137 ? -21.268 7.871 52.068 1.00 36.25 137 ALA A CA 1
ATOM 1086 C C . ALA A 1 137 ? -20.656 9.181 52.632 1.00 36.25 137 ALA A C 1
ATOM 1088 O O . ALA A 1 137 ? -19.451 9.243 52.821 1.00 36.25 137 ALA A O 1
ATOM 1089 N N . GLY A 1 138 ? -21.324 10.307 52.889 1.00 32.44 138 GLY A N 1
ATOM 1090 C CA . GLY A 1 138 ? -22.723 10.554 53.213 1.00 32.44 138 GLY A CA 1
ATOM 1091 C C . GLY A 1 138 ? -22.820 11.232 54.594 1.00 32.44 138 GLY A C 1
ATOM 1092 O O . GLY A 1 138 ? -22.778 10.539 55.597 1.00 32.44 138 GLY A O 1
ATOM 1093 N N . THR A 1 139 ? -23.006 12.564 54.606 1.00 35.31 139 THR A N 1
ATOM 1094 C CA . THR A 1 139 ? -23.633 13.429 55.651 1.00 35.31 139 THR A CA 1
ATOM 1095 C C . THR A 1 139 ? -23.021 13.588 57.060 1.00 35.31 139 THR A C 1
ATOM 1097 O O . THR A 1 139 ? -22.664 12.615 57.705 1.00 35.31 139 THR A O 1
ATOM 1100 N N . GLY A 1 140 ? -23.060 14.825 57.597 1.00 33.44 140 GLY A N 1
ATOM 1101 C CA . GLY A 1 140 ? -23.087 15.077 59.053 1.00 33.44 140 GLY A CA 1
ATOM 1102 C C . GLY A 1 140 ? -22.518 16.423 59.536 1.00 33.44 140 GLY A C 1
ATOM 1103 O O . GLY A 1 140 ? -21.312 16.573 59.659 1.00 33.44 140 GLY A O 1
ATOM 1104 N N . HIS A 1 141 ? -23.396 17.386 59.837 1.00 37.81 141 HIS A N 1
ATOM 1105 C CA . HIS A 1 141 ? -23.145 18.654 60.552 1.00 37.81 141 HIS A CA 1
ATOM 1106 C C . HIS A 1 141 ? -23.004 18.434 62.073 1.00 37.81 141 HIS A C 1
ATOM 1108 O O . HIS A 1 141 ? -23.777 17.643 62.602 1.00 37.81 141 HIS A O 1
ATOM 1114 N N . SER A 1 142 ? -22.189 19.240 62.777 1.00 40.47 142 SER A N 1
ATOM 1115 C CA . SER A 1 142 ? -22.588 19.900 64.047 1.00 40.47 142 SER A CA 1
ATOM 1116 C C . SER A 1 142 ? -21.497 20.809 64.638 1.00 40.47 142 SER A C 1
ATOM 1118 O O . SER A 1 142 ? -20.316 20.475 64.658 1.00 40.47 142 SER A O 1
ATOM 1120 N N . THR A 1 143 ? -21.958 21.960 65.121 1.00 40.28 143 THR A N 1
ATOM 1121 C CA . THR A 1 143 ? -21.271 23.109 65.725 1.00 40.28 143 THR A CA 1
ATOM 1122 C C . THR A 1 143 ? -20.871 22.910 67.193 1.00 40.28 143 THR A C 1
ATOM 1124 O O . THR A 1 143 ? -21.531 22.186 67.932 1.00 40.28 143 THR A O 1
ATOM 1127 N N . HIS A 1 144 ? -19.821 23.627 67.607 1.00 40.00 144 HIS A N 1
ATOM 1128 C CA . HIS A 1 144 ? -19.261 23.698 68.960 1.00 40.00 144 HIS A CA 1
ATOM 1129 C C . HIS A 1 144 ? -20.105 24.542 69.944 1.00 40.00 144 HIS A C 1
ATOM 1131 O O . HIS A 1 144 ? -20.493 25.667 69.634 1.00 40.00 144 HIS A O 1
ATOM 1137 N N . SER A 1 145 ? -20.306 24.000 71.148 1.00 42.97 145 SER A N 1
ATOM 1138 C CA . SER A 1 145 ? -20.601 24.658 72.440 1.00 42.97 145 SER A CA 1
ATOM 1139 C C . SER A 1 145 ? -19.420 25.569 72.852 1.00 42.97 145 SER A C 1
ATOM 1141 O O . SER A 1 145 ? -18.298 25.283 72.444 1.00 42.97 145 SER A O 1
ATOM 1143 N N . GLY A 1 146 ? -19.508 26.655 73.626 1.00 39.00 146 GLY A N 1
ATOM 1144 C CA . GLY A 1 146 ? -20.402 27.033 74.722 1.00 39.00 146 GLY A CA 1
ATOM 1145 C C . GLY A 1 146 ? -19.534 27.344 75.961 1.00 39.00 146 GLY A C 1
ATOM 1146 O O . GLY A 1 146 ? -18.762 26.469 76.348 1.00 39.00 146 GLY A O 1
ATOM 1147 N N . LEU A 1 147 ? -19.736 28.535 76.557 1.00 38.22 147 LEU A N 1
ATOM 1148 C CA . LEU A 1 147 ? -19.049 29.207 77.692 1.00 38.22 147 LEU A CA 1
ATOM 1149 C C . LEU A 1 147 ? -17.925 30.190 77.333 1.00 38.22 147 LEU A C 1
ATOM 1151 O O . LEU A 1 147 ? -16.891 29.765 76.780 1.00 38.22 147 LEU A O 1
#

pLDDT: mean 77.93, std 26.24, range [29.89, 98.75]

Sequence (147 aa):
MLRIGQVLEITFPSFTPRITFRSERELTVEIVAGENTGFADTVEYKMVVVRDGLVVLSWQEHIGSTIVHVLDLIGNQAYTFVTPARGGFMRLNGRISLNLQPNRMVQERQRFGCRCELCRGRSWNSSFGNEFHSGAAGTGHSTHSGL

Foldseek 3Di:
DDDQQKWKWWDFPAWIWIWHRPDPFKIKIATCDGPPHGDIFIFGKDWDDPDVQWIWIWTAGPQGKIKIWTGNRVQQKIWIWIAGNVGDIDTTITGIDMDGNDDPVVVVCVVPDPPPVVPPDDDDDDDDDDDDDDDDDDDDDDDDDDD